Protein AF-A0A9D1GHK8-F1 (afdb_monomer_lite)

pLDDT: mean 85.35, std 11.63, range [37.16, 97.06]

Secondary structure (DSSP, 8-state):
-HHHHHHHHHHHHHHHHHHHHTT-HHHHHHHHHHSS---S-HHHHHHHTT--GGGTS-------HHHHHHHHHHHHH-TT-HHHHHHHHHHHHHHHHHHHHHHTS--

Organism: NCBI:txid2840724

Foldseek 3Di:
DVVVLVVVLVVLVVQLVVCVVVVPVVSVVVSVVVNPDDDPPQLVVCVVVVHDSVVVDDPLDDDCPVVLVVLVVVCVVPVPPVVSVVVNVVVVVVVVVSVVVVVVVVD

Structure (mmCIF, N/CA/C/O backbone):
data_AF-A0A9D1GHK8-F1
#
_entry.id   AF-A0A9D1GHK8-F1
#
loop_
_atom_site.group_PDB
_atom_site.id
_atom_site.type_symbol
_atom_site.label_atom_id
_atom_site.label_alt_id
_atom_site.label_comp_id
_atom_site.label_asym_id
_atom_site.label_entity_id
_atom_site.label_seq_id
_atom_site.pdbx_PDB_ins_code
_atom_site.Cartn_x
_atom_site.Cartn_y
_atom_site.Cartn_z
_atom_site.occupancy
_atom_site.B_iso_or_equiv
_atom_site.auth_seq_id
_atom_site.auth_comp_id
_atom_site.auth_asym_id
_atom_site.auth_atom_id
_atom_site.pdbx_PDB_model_num
ATOM 1 N N . MET A 1 1 ? 1.253 0.632 -2.074 1.00 53.22 1 MET A N 1
ATOM 2 C CA . MET A 1 1 ? 2.217 1.308 -2.969 1.00 53.22 1 MET A CA 1
ATOM 3 C C . MET A 1 1 ? 3.578 0.608 -2.968 1.00 53.22 1 MET A C 1
ATOM 5 O O . MET A 1 1 ? 4.074 0.335 -4.051 1.00 53.22 1 MET A O 1
ATOM 9 N N . ASP A 1 2 ? 4.131 0.205 -1.816 1.00 59.84 2 ASP A N 1
ATOM 10 C CA . ASP A 1 2 ? 5.473 -0.425 -1.745 1.00 59.84 2 ASP A CA 1
ATOM 11 C C . ASP A 1 2 ? 5.615 -1.783 -2.453 1.00 59.84 2 ASP A C 1
ATOM 13 O O . ASP A 1 2 ? 6.690 -2.109 -2.956 1.00 59.84 2 ASP A O 1
ATOM 17 N N . ALA A 1 3 ? 4.535 -2.569 -2.542 1.00 62.56 3 ALA A N 1
ATOM 18 C CA . ALA A 1 3 ? 4.585 -3.929 -3.086 1.00 62.56 3 ALA A CA 1
ATOM 19 C C . ALA A 1 3 ? 5.047 -3.999 -4.556 1.00 62.56 3 ALA A C 1
ATOM 21 O O . ALA A 1 3 ? 5.722 -4.952 -4.935 1.00 62.56 3 ALA A O 1
ATOM 22 N N . PHE A 1 4 ? 4.732 -2.985 -5.373 1.00 67.50 4 PHE A N 1
ATOM 23 C CA . PHE A 1 4 ? 5.105 -2.939 -6.796 1.00 67.50 4 PHE A CA 1
ATOM 24 C C . PHE A 1 4 ? 6.369 -2.125 -7.065 1.00 67.50 4 PHE A C 1
ATOM 26 O O . PHE A 1 4 ? 6.977 -2.268 -8.124 1.00 67.50 4 PHE A O 1
ATOM 33 N N . GLN A 1 5 ? 6.806 -1.311 -6.104 1.00 74.81 5 GLN A N 1
ATOM 34 C CA . GLN A 1 5 ? 7.965 -0.446 -6.278 1.00 74.81 5 GLN A CA 1
ATOM 35 C C . GLN A 1 5 ? 9.266 -1.252 -6.327 1.00 74.81 5 GLN A C 1
ATOM 37 O O . GLN A 1 5 ? 10.102 -1.012 -7.197 1.00 74.81 5 GLN A O 1
ATOM 42 N N . ALA A 1 6 ? 9.435 -2.226 -5.428 1.00 79.38 6 ALA A N 1
ATOM 43 C CA . ALA A 1 6 ? 10.642 -3.048 -5.394 1.00 79.38 6 ALA A CA 1
ATOM 44 C C . ALA A 1 6 ? 10.800 -3.936 -6.650 1.00 79.38 6 ALA A C 1
ATOM 46 O O . ALA A 1 6 ? 11.870 -3.882 -7.262 1.00 79.38 6 ALA A O 1
ATOM 47 N N . PRO A 1 7 ? 9.767 -4.675 -7.114 1.00 81.50 7 PRO A N 1
ATOM 48 C CA . PRO A 1 7 ? 9.854 -5.440 -8.359 1.00 81.50 7 PRO A CA 1
ATOM 49 C C . PRO A 1 7 ? 10.082 -4.560 -9.594 1.00 81.50 7 PRO A C 1
ATOM 51 O O . PRO A 1 7 ? 10.917 -4.889 -10.431 1.00 81.50 7 PRO A O 1
ATOM 54 N N . TYR A 1 8 ? 9.395 -3.417 -9.696 1.00 82.69 8 TYR A N 1
ATOM 55 C CA . TYR A 1 8 ? 9.573 -2.477 -10.808 1.00 82.69 8 TYR A CA 1
ATOM 56 C C . TYR A 1 8 ? 11.008 -1.940 -10.880 1.00 82.69 8 TYR A C 1
ATOM 58 O O . TYR A 1 8 ? 11.635 -1.968 -11.941 1.00 82.69 8 TYR A O 1
ATOM 66 N N . LYS A 1 9 ? 11.568 -1.522 -9.738 1.00 86.81 9 LYS A N 1
ATOM 67 C CA . LYS A 1 9 ? 12.958 -1.055 -9.657 1.00 86.81 9 LYS A CA 1
ATOM 68 C C . LYS A 1 9 ? 13.948 -2.153 -10.023 1.00 86.81 9 LYS A C 1
ATOM 70 O O . LYS A 1 9 ? 14.888 -1.880 -10.761 1.00 86.81 9 LYS A O 1
ATOM 75 N N . ALA A 1 10 ? 13.720 -3.386 -9.572 1.00 89.19 10 ALA A N 1
ATOM 76 C CA . ALA A 1 10 ? 14.562 -4.520 -9.943 1.00 89.19 10 ALA A CA 1
ATOM 77 C C . ALA A 1 10 ? 14.579 -4.743 -11.466 1.00 89.19 10 ALA A C 1
ATOM 79 O O . ALA A 1 10 ? 15.652 -4.863 -12.050 1.00 89.19 10 ALA A O 1
ATOM 80 N N . VAL A 1 11 ? 13.411 -4.703 -12.121 1.00 89.38 11 VAL A N 1
ATOM 81 C CA . VAL A 1 11 ? 13.303 -4.832 -13.585 1.00 89.38 11 VAL A CA 1
ATOM 82 C C . VAL A 1 11 ? 14.064 -3.714 -14.302 1.00 89.38 11 VAL A C 1
ATOM 84 O O . VAL A 1 11 ? 14.819 -3.993 -15.233 1.00 89.38 11 VAL A O 1
ATOM 87 N N . LEU A 1 12 ? 13.919 -2.461 -13.859 1.00 90.81 12 LEU A N 1
ATOM 88 C CA . LEU A 1 12 ? 14.650 -1.332 -14.438 1.00 90.81 12 LEU A CA 1
ATOM 89 C C . LEU A 1 12 ? 16.171 -1.454 -14.262 1.00 90.81 12 LEU A C 1
ATOM 91 O O . LEU A 1 12 ? 16.907 -1.162 -15.204 1.00 90.81 12 LEU A O 1
ATOM 95 N N . ILE A 1 13 ? 16.646 -1.914 -13.099 1.00 92.44 13 ILE A N 1
ATOM 96 C CA . ILE A 1 13 ? 18.077 -2.168 -12.856 1.00 92.44 13 ILE A CA 1
ATOM 97 C C . ILE A 1 13 ? 18.595 -3.213 -13.847 1.00 92.44 13 ILE A C 1
ATOM 99 O O . ILE A 1 13 ? 19.572 -2.955 -14.545 1.00 92.44 13 ILE A O 1
ATOM 103 N N . THR A 1 14 ? 17.906 -4.349 -13.983 1.00 93.19 14 THR A N 1
ATOM 104 C CA . THR A 1 14 ? 18.305 -5.408 -14.922 1.00 93.19 14 THR A CA 1
ATOM 105 C C . THR A 1 14 ? 18.315 -4.918 -16.375 1.00 93.19 14 THR A C 1
ATOM 107 O O . THR A 1 14 ? 19.236 -5.227 -17.133 1.00 93.19 14 THR A O 1
ATOM 110 N N . LEU A 1 15 ? 17.325 -4.111 -16.773 1.00 92.94 15 LEU A N 1
ATOM 111 C CA . LEU A 1 15 ? 17.279 -3.477 -18.097 1.00 92.94 15 LEU A CA 1
ATOM 112 C C . LEU A 1 15 ? 18.467 -2.540 -18.327 1.00 92.94 15 LEU A C 1
ATOM 114 O O . LEU A 1 15 ? 19.061 -2.557 -19.405 1.00 92.94 15 LEU A O 1
ATOM 118 N N . TYR A 1 16 ? 18.834 -1.748 -17.321 1.00 93.69 16 TYR A N 1
ATOM 119 C CA . TYR A 1 16 ? 19.983 -0.854 -17.395 1.00 93.69 16 TYR A CA 1
ATOM 120 C C . TYR A 1 16 ? 21.301 -1.622 -17.520 1.00 93.69 16 TYR A C 1
ATOM 122 O O . TYR A 1 16 ? 22.124 -1.288 -18.370 1.00 93.69 16 TYR A O 1
ATOM 130 N N . GLU A 1 17 ? 21.496 -2.665 -16.712 1.00 93.69 17 GLU A N 1
ATOM 131 C CA . GLU A 1 17 ? 22.690 -3.516 -16.752 1.00 93.69 17 GLU A CA 1
ATOM 132 C C . GLU A 1 17 ? 22.844 -4.199 -18.114 1.00 93.69 17 GLU A C 1
ATOM 134 O O . GLU A 1 17 ? 23.923 -4.175 -18.709 1.00 93.69 17 GLU A O 1
ATOM 139 N N . SER A 1 18 ? 21.748 -4.737 -18.655 1.00 94.00 18 SER A N 1
ATOM 140 C CA . SER A 1 18 ? 21.730 -5.327 -19.993 1.00 94.00 18 SER A CA 1
ATOM 141 C C . SER A 1 18 ? 22.035 -4.288 -21.078 1.00 94.00 18 SER A C 1
ATOM 143 O O . SER A 1 18 ? 22.842 -4.536 -21.976 1.00 94.00 18 SER A O 1
ATOM 145 N N . ALA A 1 19 ? 21.442 -3.095 -20.995 1.00 93.25 19 ALA A N 1
ATOM 146 C CA . ALA A 1 19 ? 21.701 -2.017 -21.945 1.00 93.25 19 ALA A CA 1
ATOM 147 C C . ALA A 1 19 ? 23.156 -1.529 -21.886 1.00 93.25 19 ALA A C 1
ATOM 149 O O . ALA A 1 19 ? 23.747 -1.259 -22.930 1.00 93.25 19 ALA A O 1
ATOM 150 N N . PHE A 1 20 ? 23.749 -1.477 -20.692 1.00 93.25 20 PHE A N 1
ATOM 151 C CA . PHE A 1 20 ? 25.151 -1.124 -20.491 1.00 93.25 20 PHE A CA 1
ATOM 152 C C . PHE A 1 20 ? 26.094 -2.136 -21.152 1.00 93.25 20 PHE A C 1
ATOM 154 O O . PHE A 1 20 ? 26.988 -1.735 -21.895 1.00 93.25 20 PHE A O 1
ATOM 161 N N . GLN A 1 21 ? 25.857 -3.438 -20.956 1.00 93.25 21 GLN A N 1
ATOM 162 C CA . GLN A 1 21 ? 26.644 -4.502 -21.594 1.00 93.25 21 GLN A CA 1
ATOM 163 C C . GLN A 1 21 ? 26.561 -4.456 -23.126 1.00 93.25 21 GLN A C 1
ATOM 165 O O . GLN A 1 21 ? 27.551 -4.700 -23.809 1.00 93.25 21 GLN A O 1
ATOM 170 N N . ASN A 1 22 ? 25.390 -4.106 -23.660 1.00 91.19 22 ASN A N 1
ATOM 171 C CA . ASN A 1 22 ? 25.143 -4.021 -25.099 1.00 91.19 22 ASN A CA 1
ATOM 172 C C . ASN A 1 22 ? 25.476 -2.643 -25.710 1.00 91.19 22 ASN A C 1
ATOM 174 O O . ASN A 1 22 ? 25.270 -2.440 -26.905 1.00 91.19 22 ASN A O 1
ATOM 178 N N . GLY A 1 23 ? 25.950 -1.673 -24.918 1.00 91.19 23 GLY A N 1
ATOM 179 C CA . GLY A 1 23 ? 26.253 -0.314 -25.384 1.00 91.19 23 GLY A CA 1
ATOM 180 C C . GLY A 1 23 ? 25.032 0.515 -25.814 1.00 91.19 23 GLY A C 1
ATOM 181 O O . GLY A 1 23 ? 25.184 1.523 -26.506 1.00 91.19 23 GLY A O 1
ATOM 182 N N . ASN A 1 24 ? 23.817 0.125 -25.418 1.00 93.00 24 ASN A N 1
ATOM 183 C CA . ASN A 1 24 ? 22.577 0.790 -25.812 1.00 93.00 24 ASN A CA 1
ATOM 184 C C . ASN A 1 24 ? 22.290 2.019 -24.932 1.00 93.00 24 ASN A C 1
ATOM 186 O O . ASN A 1 24 ? 21.537 1.967 -23.957 1.00 93.00 24 ASN A O 1
ATOM 190 N N . GLN A 1 25 ? 22.876 3.153 -25.319 1.00 92.19 25 GLN A N 1
ATOM 191 C CA . GLN A 1 25 ? 22.732 4.433 -24.615 1.00 92.19 25 GLN A CA 1
ATOM 192 C C . GLN A 1 25 ? 21.282 4.937 -24.550 1.00 92.19 25 GLN A C 1
ATOM 194 O O . GLN A 1 25 ? 20.913 5.601 -23.584 1.00 92.19 25 GLN A O 1
ATOM 199 N N . SER A 1 26 ? 20.447 4.610 -25.544 1.00 93.06 26 SER A N 1
ATOM 200 C CA . SER A 1 26 ? 19.044 5.038 -25.569 1.00 93.06 26 SER A CA 1
ATOM 201 C C . SER A 1 26 ? 18.254 4.402 -24.428 1.00 93.06 26 SER A C 1
ATOM 203 O O . SER A 1 26 ? 17.602 5.114 -23.669 1.00 93.06 26 SER A O 1
ATOM 205 N N . VAL A 1 27 ? 18.382 3.085 -24.241 1.00 89.75 27 VAL A N 1
ATOM 206 C CA . VAL A 1 27 ? 17.708 2.379 -23.141 1.00 89.75 27 VAL A CA 1
ATOM 207 C C . VAL A 1 27 ? 18.263 2.827 -21.789 1.00 89.75 27 VAL A C 1
ATOM 209 O O . VAL A 1 27 ? 17.497 3.036 -20.852 1.00 89.75 27 VAL A O 1
ATOM 212 N N . MET A 1 28 ? 19.577 3.056 -21.687 1.00 90.69 28 MET A N 1
ATOM 213 C CA . MET A 1 28 ? 20.189 3.583 -20.463 1.00 90.69 28 MET A CA 1
ATOM 214 C C . MET A 1 28 ? 19.622 4.952 -20.061 1.00 90.69 28 MET A C 1
ATOM 216 O O . MET A 1 28 ? 19.363 5.180 -18.878 1.00 90.69 28 MET A O 1
ATOM 220 N N . ALA A 1 29 ? 19.436 5.860 -21.025 1.00 92.50 29 ALA A N 1
ATOM 221 C CA . ALA A 1 29 ? 18.836 7.170 -20.785 1.00 92.50 29 ALA A CA 1
ATOM 222 C C . ALA A 1 29 ? 17.367 7.036 -20.360 1.00 92.50 29 ALA A C 1
ATOM 224 O O . ALA A 1 29 ? 16.986 7.570 -19.320 1.00 92.50 29 ALA A O 1
ATOM 225 N N . SER A 1 30 ? 16.578 6.230 -21.079 1.00 91.06 30 SER A N 1
ATOM 226 C CA . SER A 1 30 ? 15.168 6.001 -20.747 1.00 91.06 30 SER A CA 1
ATOM 227 C C . SER A 1 30 ? 14.978 5.395 -19.357 1.00 91.06 30 SER A C 1
ATOM 229 O O . SER A 1 30 ? 14.072 5.804 -18.634 1.00 91.06 30 SER A O 1
ATOM 231 N N . VAL A 1 31 ? 15.831 4.458 -18.930 1.00 89.62 31 VAL A N 1
ATOM 232 C CA . VAL A 1 31 ? 15.744 3.908 -17.570 1.00 89.62 31 VAL A CA 1
ATOM 233 C C . VAL A 1 31 ? 16.034 4.983 -16.521 1.00 89.62 31 VAL A C 1
ATOM 235 O O . VAL A 1 31 ? 15.281 5.094 -15.556 1.00 89.62 31 VAL A O 1
ATOM 238 N N . LYS A 1 32 ? 17.079 5.801 -16.709 1.00 89.00 32 LYS A N 1
ATOM 239 C CA . LYS A 1 32 ? 17.419 6.892 -15.777 1.00 89.00 32 LYS A CA 1
ATOM 240 C C . LYS A 1 32 ? 16.295 7.914 -15.645 1.00 89.00 32 LYS A C 1
ATOM 242 O O . LYS A 1 32 ? 16.016 8.357 -14.538 1.00 89.00 32 LYS A O 1
ATOM 247 N N . GLU A 1 33 ? 15.644 8.253 -16.753 1.00 89.19 33 GLU A N 1
ATOM 248 C CA . GLU A 1 33 ? 14.502 9.168 -16.756 1.00 89.19 33 GLU A CA 1
ATOM 249 C C . GLU A 1 33 ? 13.308 8.602 -15.977 1.00 89.19 33 GLU A C 1
ATOM 251 O O . GLU A 1 33 ? 12.611 9.367 -15.323 1.00 89.19 33 GLU A O 1
ATOM 256 N N . ASN A 1 34 ? 13.095 7.279 -15.987 1.00 85.75 34 ASN A N 1
ATOM 257 C CA . ASN A 1 34 ? 11.896 6.633 -15.435 1.00 85.75 34 ASN A CA 1
ATOM 258 C C . ASN A 1 34 ? 12.091 5.935 -14.072 1.00 85.75 34 ASN A C 1
ATOM 260 O O . ASN A 1 34 ? 11.143 5.333 -13.560 1.00 85.75 34 ASN A O 1
ATOM 264 N N . PHE A 1 35 ? 13.290 5.989 -13.481 1.00 83.56 35 PHE A N 1
ATOM 265 C CA . PHE A 1 35 ? 13.645 5.177 -12.309 1.00 83.56 35 PHE A CA 1
ATOM 266 C C . PHE A 1 35 ? 12.884 5.548 -11.027 1.00 83.56 35 PHE A C 1
ATOM 268 O O . PHE A 1 35 ? 12.427 4.667 -10.299 1.00 83.56 35 PHE A O 1
ATOM 275 N N . ASP A 1 36 ? 12.722 6.847 -10.774 1.00 81.69 36 ASP A N 1
ATOM 276 C CA . ASP A 1 36 ? 12.078 7.384 -9.566 1.00 81.69 36 ASP A CA 1
ATOM 277 C C . ASP A 1 36 ? 10.919 8.339 -9.898 1.00 81.69 36 ASP A C 1
ATOM 279 O O . ASP A 1 36 ? 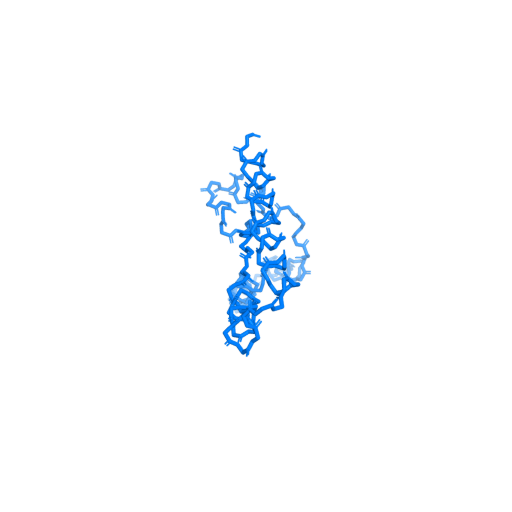10.572 9.218 -9.108 1.00 81.69 36 ASP A O 1
ATOM 283 N N . ILE A 1 37 ? 10.282 8.172 -11.063 1.00 80.75 37 ILE A N 1
ATOM 284 C CA . ILE A 1 37 ? 9.077 8.944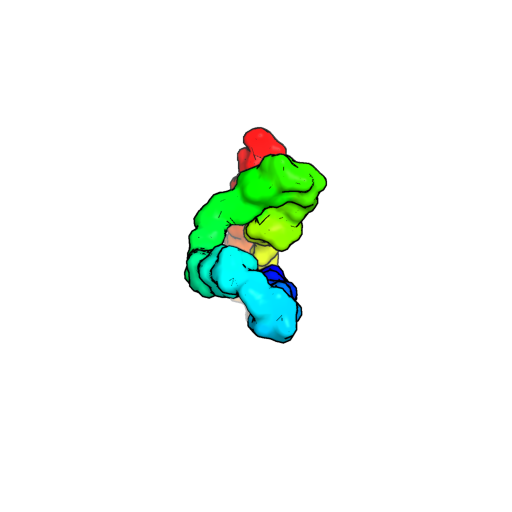 -11.384 1.00 80.75 37 ILE A CA 1
ATOM 285 C C . ILE A 1 37 ? 7.933 8.499 -10.456 1.00 80.75 37 ILE A C 1
ATOM 287 O O . ILE A 1 37 ? 7.573 7.318 -10.449 1.00 80.75 37 ILE A O 1
ATOM 291 N N . PRO A 1 38 ? 7.309 9.423 -9.702 1.00 70.19 38 PRO A N 1
ATOM 292 C CA . PRO A 1 38 ? 6.101 9.115 -8.955 1.00 70.19 38 PRO A CA 1
ATOM 293 C C . PRO A 1 38 ? 4.926 8.954 -9.926 1.00 70.19 38 PRO A C 1
ATOM 295 O O . PRO A 1 38 ? 4.565 9.878 -10.656 1.00 70.19 38 PRO A O 1
ATOM 298 N N . PHE A 1 39 ? 4.301 7.778 -9.930 1.00 71.56 39 PHE A N 1
ATOM 299 C CA . PHE A 1 39 ? 3.095 7.538 -10.718 1.00 71.56 39 PHE A CA 1
ATOM 300 C C . PHE A 1 39 ? 1.859 7.970 -9.931 1.00 71.56 39 PHE A C 1
ATOM 302 O O . PHE A 1 39 ? 1.429 7.284 -9.008 1.00 71.56 39 PHE A O 1
ATOM 309 N N . THR A 1 40 ? 1.259 9.093 -10.316 1.00 73.38 40 THR A N 1
ATOM 310 C CA . THR A 1 40 ? -0.011 9.561 -9.738 1.00 73.38 40 THR A CA 1
ATOM 311 C C . THR A 1 40 ? -1.234 8.877 -10.353 1.00 73.38 40 THR A C 1
ATOM 313 O O . THR A 1 40 ? -2.267 8.794 -9.699 1.00 73.38 40 THR A O 1
ATOM 316 N N . ASN A 1 41 ? -1.122 8.339 -11.573 1.00 82.56 41 ASN A N 1
ATOM 317 C CA . ASN A 1 41 ? -2.235 7.755 -12.330 1.00 82.56 41 ASN A CA 1
ATOM 318 C C . ASN A 1 41 ? -2.022 6.277 -12.710 1.00 82.56 41 ASN A C 1
ATOM 320 O O . ASN A 1 41 ? -2.346 5.839 -13.814 1.00 82.56 41 ASN A O 1
ATOM 324 N N . LEU A 1 42 ? -1.443 5.490 -11.801 1.00 81.62 42 LEU A N 1
ATOM 325 C CA . LEU A 1 42 ? -1.043 4.110 -12.088 1.00 81.62 42 LEU A CA 1
ATOM 326 C C . LEU A 1 42 ? -2.226 3.212 -12.501 1.00 81.62 42 LEU A C 1
ATOM 328 O O . LEU A 1 42 ? -2.086 2.434 -13.439 1.00 81.62 42 LEU A O 1
ATOM 332 N N . ALA A 1 43 ? -3.399 3.383 -11.884 1.00 83.62 43 ALA A N 1
ATOM 333 C CA . ALA A 1 43 ? -4.611 2.642 -12.246 1.00 83.62 43 ALA A CA 1
ATOM 334 C C . ALA A 1 43 ? -5.044 2.891 -13.703 1.00 83.62 43 ALA A C 1
ATOM 336 O O . ALA A 1 43 ? -5.315 1.952 -14.445 1.00 83.62 43 ALA A O 1
ATOM 337 N N . GLU A 1 44 ? -5.027 4.146 -14.163 1.00 86.75 44 GLU A N 1
ATOM 338 C CA . GLU A 1 44 ? -5.349 4.480 -15.559 1.00 86.75 44 GLU A CA 1
ATOM 339 C C . GLU A 1 44 ? -4.361 3.862 -16.548 1.00 86.75 44 GLU A C 1
ATOM 341 O O . GLU A 1 44 ? -4.758 3.417 -17.623 1.00 86.75 44 GLU A O 1
ATOM 346 N N . ARG A 1 45 ? -3.076 3.812 -16.182 1.00 86.06 45 ARG A N 1
ATOM 347 C CA . ARG A 1 45 ? -2.037 3.181 -17.004 1.00 86.06 45 ARG A CA 1
ATOM 348 C C . ARG A 1 45 ? -2.213 1.670 -17.083 1.00 86.06 45 ARG A C 1
ATOM 350 O O . ARG A 1 45 ? -2.007 1.100 -18.145 1.00 86.06 45 ARG A O 1
ATOM 357 N N . PHE A 1 46 ? -2.605 1.022 -15.989 1.00 87.31 46 PHE A N 1
ATOM 358 C CA . PHE A 1 46 ? -2.932 -0.402 -16.016 1.00 87.31 46 PHE A CA 1
ATOM 359 C C . PHE A 1 46 ? -4.110 -0.656 -16.960 1.00 87.31 46 PHE A C 1
ATOM 361 O O . PHE A 1 46 ? -3.980 -1.470 -17.872 1.00 87.31 46 PHE A O 1
ATOM 368 N N . ARG A 1 47 ? -5.182 0.143 -16.856 1.00 87.25 47 ARG A N 1
ATOM 369 C CA . ARG A 1 47 ? -6.327 0.067 -17.777 1.00 87.25 47 ARG A CA 1
ATOM 370 C C . ARG A 1 47 ? -5.937 0.280 -19.239 1.00 87.25 47 ARG A C 1
ATOM 372 O O . ARG A 1 47 ? -6.364 -0.489 -20.094 1.00 87.25 47 ARG A O 1
ATOM 379 N N . SER A 1 48 ? -5.114 1.286 -19.545 1.00 89.94 48 SER A N 1
ATOM 380 C CA . SER A 1 48 ? -4.701 1.565 -20.930 1.00 89.94 48 SER A CA 1
ATOM 381 C C . SER A 1 48 ? -3.797 0.482 -21.523 1.00 89.94 48 SER A C 1
ATOM 383 O O . SER A 1 48 ? -3.778 0.300 -22.739 1.00 89.94 48 SER A O 1
ATOM 385 N N . LEU A 1 49 ? -3.083 -0.257 -20.672 1.00 88.25 49 LEU A N 1
ATOM 386 C CA . LEU A 1 49 ? -2.241 -1.392 -21.048 1.00 88.25 49 LEU A CA 1
ATOM 387 C C . LEU A 1 49 ? -2.991 -2.737 -21.030 1.00 88.25 49 LEU A C 1
ATOM 389 O O . LEU A 1 49 ? -2.385 -3.762 -21.335 1.00 88.25 49 LEU A O 1
ATOM 393 N N . GLY A 1 50 ? -4.282 -2.756 -20.677 1.00 87.56 50 GLY A N 1
ATOM 394 C CA . GLY A 1 50 ? -5.065 -3.990 -20.536 1.00 87.56 50 GLY A CA 1
ATOM 395 C C . GLY A 1 50 ? -4.640 -4.865 -19.349 1.00 87.56 50 GLY A C 1
ATOM 396 O O . GLY A 1 50 ? -4.876 -6.071 -19.360 1.00 87.56 50 GLY A O 1
ATOM 397 N N . LEU A 1 51 ? -3.985 -4.273 -18.349 1.00 86.69 51 LEU A N 1
ATOM 398 C CA . LEU A 1 51 ? -3.588 -4.917 -17.099 1.00 86.69 51 LEU A CA 1
ATOM 399 C C . LEU A 1 51 ? -4.673 -4.727 -16.031 1.00 86.69 51 LEU A C 1
ATOM 401 O O . LEU A 1 51 ? -5.430 -3.759 -16.068 1.00 86.69 51 LEU A O 1
ATOM 405 N N . ASP A 1 52 ? -4.702 -5.633 -15.055 1.00 84.62 52 ASP A N 1
ATOM 406 C CA . ASP A 1 52 ? -5.616 -5.567 -13.910 1.00 84.62 52 ASP A CA 1
ATOM 407 C C . ASP A 1 52 ? -5.253 -4.402 -12.974 1.00 84.62 52 ASP A C 1
ATOM 409 O O . ASP A 1 52 ? -4.273 -4.460 -12.225 1.00 84.62 52 ASP A O 1
ATOM 413 N N . ASP A 1 53 ? -6.040 -3.329 -13.026 1.00 83.75 53 ASP A N 1
ATOM 414 C CA . ASP A 1 53 ? -5.825 -2.114 -12.247 1.00 83.75 53 ASP A CA 1
ATOM 415 C C . ASP A 1 53 ? -6.147 -2.284 -10.757 1.00 83.75 53 ASP A C 1
ATOM 417 O O . ASP A 1 53 ? -5.629 -1.516 -9.942 1.00 83.75 53 ASP A O 1
ATOM 421 N N . SER A 1 54 ? -6.892 -3.324 -10.364 1.00 82.06 54 SER A N 1
AT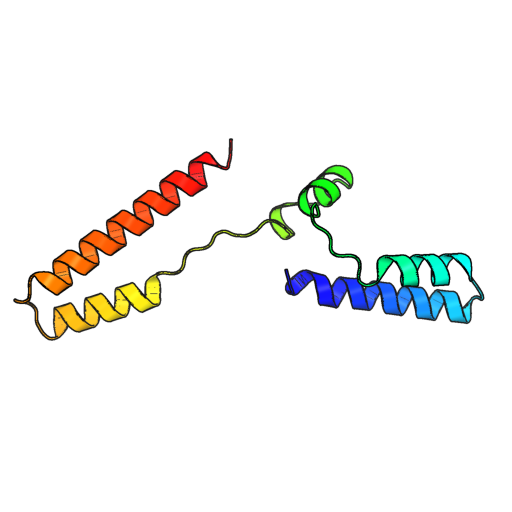OM 422 C CA . SER A 1 54 ? -7.175 -3.622 -8.953 1.00 82.06 54 SER A CA 1
ATOM 423 C C . SER A 1 54 ? -5.903 -3.877 -8.135 1.00 82.06 54 SER A C 1
ATOM 425 O O . SER A 1 54 ? -5.862 -3.594 -6.938 1.00 82.06 54 SER A O 1
ATOM 427 N N . LEU A 1 55 ? -4.826 -4.320 -8.794 1.00 80.25 55 LEU A N 1
ATOM 428 C CA . LEU A 1 55 ? -3.513 -4.540 -8.188 1.00 80.25 55 LEU A CA 1
ATOM 429 C C . LEU A 1 55 ? -2.878 -3.253 -7.651 1.00 80.25 55 LEU A C 1
ATOM 431 O O . LEU A 1 55 ? -2.110 -3.288 -6.690 1.00 80.25 55 LEU A O 1
ATOM 435 N N . VAL A 1 56 ? -3.173 -2.115 -8.277 1.00 77.12 56 VAL A N 1
ATOM 436 C CA . VAL A 1 56 ? -2.574 -0.814 -7.940 1.00 77.12 56 VAL A CA 1
ATOM 437 C C . VAL A 1 56 ? -3.564 0.146 -7.293 1.00 77.12 56 VAL A C 1
ATOM 439 O O . VAL A 1 56 ? -3.167 1.215 -6.821 1.00 77.12 56 VAL A O 1
ATOM 442 N N . MET A 1 57 ? -4.835 -0.244 -7.235 1.00 79.50 57 MET A N 1
ATOM 443 C CA . MET A 1 57 ? -5.865 0.473 -6.505 1.00 79.50 57 MET A CA 1
ATOM 444 C C . MET A 1 57 ? -5.684 0.283 -4.990 1.00 79.50 57 MET A C 1
ATOM 446 O O . MET A 1 57 ? -5.292 -0.789 -4.521 1.00 79.50 57 MET A O 1
ATOM 450 N N . PRO A 1 58 ? -5.945 1.324 -4.183 1.00 71.81 58 PRO A N 1
ATOM 451 C CA . PRO A 1 58 ? -6.024 1.164 -2.739 1.00 71.81 58 PRO A CA 1
ATOM 452 C C . PRO A 1 58 ? -7.115 0.146 -2.392 1.00 71.81 58 PRO A C 1
ATOM 454 O O . PRO A 1 58 ? -8.237 0.233 -2.875 1.00 71.81 58 PRO A O 1
ATOM 457 N N . SER A 1 59 ? -6.795 -0.805 -1.515 1.00 70.50 59 SER A N 1
ATOM 458 C CA . SER A 1 59 ? -7.727 -1.870 -1.128 1.00 70.50 59 SER A CA 1
ATOM 459 C C . SER A 1 59 ? -8.841 -1.401 -0.185 1.00 70.50 59 SER A C 1
ATOM 461 O O . SER A 1 59 ? -9.747 -2.175 0.103 1.00 70.50 59 SER A O 1
ATOM 463 N N . PHE A 1 60 ? -8.741 -0.171 0.341 1.00 72.25 60 PHE A N 1
ATOM 464 C CA . PHE A 1 60 ? -9.633 0.435 1.342 1.00 72.25 60 PHE A CA 1
ATOM 465 C C . PHE A 1 60 ? -10.037 -0.504 2.500 1.00 72.25 60 PHE A C 1
ATOM 467 O O . PHE A 1 60 ? -11.062 -0.312 3.148 1.00 72.25 60 PHE A O 1
ATOM 474 N N . VAL A 1 61 ? -9.214 -1.514 2.812 1.00 75.56 61 VAL A N 1
ATOM 475 C CA . VAL A 1 61 ? -9.525 -2.481 3.867 1.00 75.56 61 VAL A CA 1
ATOM 476 C C . VAL A 1 61 ? -9.393 -1.797 5.221 1.00 75.56 61 VAL A C 1
ATOM 478 O O . VAL A 1 61 ? -8.292 -1.490 5.680 1.00 75.56 61 VAL A O 1
ATOM 481 N N . VAL A 1 62 ? -10.527 -1.598 5.887 1.00 79.75 62 VAL A N 1
ATOM 482 C CA . VAL A 1 62 ? -10.575 -1.093 7.258 1.00 79.75 62 VAL A CA 1
A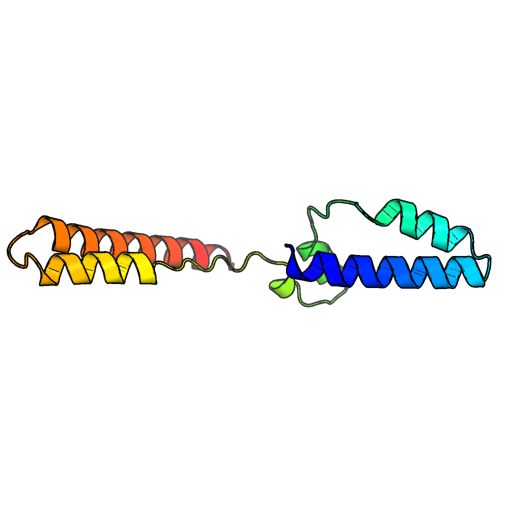TOM 483 C C . VAL A 1 62 ? -10.586 -2.275 8.222 1.00 79.75 62 VAL A C 1
ATOM 485 O O . VAL A 1 62 ? -11.556 -3.026 8.297 1.00 79.75 62 VAL A O 1
ATOM 488 N N . ASN A 1 63 ? -9.502 -2.441 8.982 1.00 85.56 63 ASN A N 1
ATOM 489 C CA . ASN A 1 63 ? -9.406 -3.467 10.018 1.00 85.56 63 ASN A CA 1
ATOM 490 C C . ASN A 1 63 ? -9.664 -2.863 11.405 1.00 85.56 63 ASN A C 1
ATOM 492 O O . ASN A 1 63 ? -8.797 -2.202 11.976 1.00 85.56 63 ASN A O 1
ATOM 496 N N . VAL A 1 64 ? -10.845 -3.137 11.963 1.00 89.69 64 VAL A N 1
ATOM 497 C CA . VAL A 1 64 ? -11.224 -2.736 13.330 1.00 89.69 64 VAL A CA 1
ATOM 498 C C . VAL A 1 64 ? -11.089 -3.863 14.360 1.00 89.69 64 VAL A C 1
ATOM 500 O O . VAL A 1 64 ? -11.409 -3.653 15.528 1.00 89.69 64 VAL A O 1
ATOM 503 N N . GLY A 1 65 ? -10.603 -5.047 13.970 1.00 91.38 65 GLY A N 1
ATOM 504 C CA . GLY A 1 65 ? -10.630 -6.250 14.811 1.00 91.38 65 GLY A CA 1
ATOM 505 C C . GLY A 1 65 ? -9.909 -6.073 16.148 1.00 91.38 65 GLY A C 1
ATOM 506 O O . GLY A 1 65 ? -10.442 -6.428 17.196 1.00 91.38 65 GLY A O 1
ATOM 507 N N . SER A 1 66 ? -8.738 -5.430 16.140 1.00 93.50 66 SER A N 1
ATOM 508 C CA . SER A 1 66 ? -7.979 -5.142 17.364 1.00 93.50 66 SER A CA 1
ATOM 509 C C . SER A 1 66 ? -8.715 -4.197 18.319 1.00 93.50 66 SER A C 1
ATOM 511 O O . SER A 1 66 ? -8.585 -4.326 19.535 1.00 93.50 66 SER A O 1
ATOM 513 N N . LEU A 1 67 ? -9.473 -3.231 17.791 1.00 93.81 67 LEU A N 1
ATOM 514 C CA . LEU A 1 67 ? -10.261 -2.305 18.606 1.00 93.81 67 LEU A CA 1
ATOM 515 C C . LEU A 1 67 ? -11.521 -2.992 19.139 1.00 93.81 67 LEU A C 1
ATOM 517 O O . LEU A 1 67 ? -11.830 -2.865 20.320 1.00 93.81 67 LEU A O 1
ATOM 521 N N . GLN A 1 68 ? -12.197 -3.769 18.294 1.00 94.56 68 GLN A N 1
ATOM 522 C CA . GLN A 1 68 ? -13.372 -4.549 18.669 1.00 94.56 68 GLN A CA 1
ATOM 523 C C . GLN A 1 68 ? -13.050 -5.546 19.791 1.00 94.56 68 GLN A C 1
ATOM 525 O O . GLN A 1 68 ? -13.792 -5.620 20.767 1.00 94.56 68 GLN A O 1
ATOM 530 N N . ALA A 1 69 ? -11.906 -6.235 19.713 1.00 95.88 69 ALA A N 1
ATOM 531 C CA . ALA A 1 69 ? -11.430 -7.122 20.774 1.00 95.88 69 ALA A CA 1
ATOM 532 C C . ALA A 1 69 ? -11.206 -6.373 22.099 1.00 95.88 69 ALA A C 1
ATOM 534 O O . ALA A 1 69 ? -11.699 -6.802 23.136 1.00 95.88 69 ALA A O 1
ATOM 535 N N . LYS A 1 70 ? -10.550 -5.203 22.069 1.00 96.19 70 LYS A N 1
ATOM 536 C CA . LYS A 1 70 ? -10.330 -4.383 23.276 1.00 96.19 70 LYS A CA 1
ATOM 537 C C . LYS A 1 70 ? -11.631 -3.912 23.925 1.00 96.19 70 LYS A C 1
ATOM 539 O O . LYS A 1 70 ? -11.727 -3.898 25.149 1.00 96.19 70 LYS A O 1
ATOM 544 N N . ILE A 1 71 ? -12.614 -3.507 23.120 1.00 94.94 71 ILE A N 1
ATOM 545 C CA . ILE A 1 71 ? -13.937 -3.118 23.624 1.00 94.94 71 ILE A CA 1
ATOM 546 C C . ILE A 1 71 ? -14.601 -4.328 24.284 1.00 94.94 71 ILE A C 1
ATOM 548 O O . ILE A 1 71 ? -15.104 -4.208 25.399 1.00 94.94 71 ILE A O 1
ATOM 552 N N . GLN A 1 72 ? -14.540 -5.500 23.647 1.00 95.25 72 GLN A N 1
ATOM 553 C CA . GLN A 1 72 ? -15.115 -6.726 24.193 1.00 95.25 72 GLN A CA 1
ATOM 554 C C . GLN A 1 72 ? -14.457 -7.143 25.516 1.00 95.25 72 GLN A C 1
ATOM 556 O O . GLN A 1 72 ? -15.166 -7.488 26.460 1.00 95.25 72 GLN A O 1
ATOM 561 N N . ASP A 1 73 ? -13.130 -7.050 25.619 1.00 97.06 73 ASP A N 1
ATOM 562 C CA . ASP A 1 73 ? -12.398 -7.310 26.862 1.00 97.06 73 ASP A CA 1
ATOM 563 C C . ASP A 1 73 ? -12.842 -6.358 27.982 1.00 97.06 73 ASP A C 1
ATOM 565 O O . ASP A 1 73 ? -12.973 -6.764 29.137 1.00 97.06 73 ASP A O 1
ATOM 569 N N . GLN A 1 74 ? -13.097 -5.086 27.660 1.00 95.12 74 GLN A N 1
ATOM 570 C CA . GLN A 1 74 ? -13.548 -4.105 28.646 1.00 95.12 74 GLN A CA 1
ATOM 571 C C . GLN A 1 74 ? -15.008 -4.333 29.071 1.00 95.12 74 GLN A C 1
ATOM 573 O O . GLN A 1 74 ? -15.326 -4.161 30.246 1.00 95.12 74 GLN A O 1
ATOM 578 N N . ILE A 1 75 ? -15.874 -4.787 28.156 1.00 95.50 75 ILE A N 1
ATOM 579 C CA . ILE A 1 75 ? -17.238 -5.238 28.481 1.00 95.50 75 ILE A CA 1
ATOM 580 C C . ILE A 1 75 ? -17.195 -6.436 29.436 1.00 95.50 75 ILE A C 1
ATOM 582 O O . ILE A 1 75 ? -17.978 -6.491 30.377 1.00 95.50 75 ILE A O 1
ATOM 586 N N . GLN A 1 76 ? -16.288 -7.393 29.215 1.00 95.31 76 GLN A N 1
ATOM 587 C CA . GLN A 1 76 ? -16.151 -8.561 30.092 1.00 95.31 76 GLN A CA 1
ATOM 588 C C . GLN A 1 76 ? -15.654 -8.188 31.494 1.00 95.31 76 GLN A C 1
ATOM 590 O O . GLN A 1 76 ? -16.093 -8.794 32.468 1.00 95.31 76 GLN A O 1
ATOM 595 N N . LYS A 1 77 ? -14.749 -7.205 31.599 1.00 95.81 77 LYS A N 1
ATOM 596 C CA . LYS A 1 77 ? -14.233 -6.718 32.887 1.00 95.81 77 LYS A CA 1
ATOM 597 C C . LYS A 1 77 ? -15.293 -5.979 33.697 1.00 95.81 77 LYS A C 1
ATOM 599 O O . LYS A 1 77 ? -15.430 -6.262 34.879 1.00 95.81 77 LYS A O 1
ATOM 604 N N . ASP A 1 78 ? -16.044 -5.085 33.053 1.00 94.06 78 ASP A N 1
ATOM 605 C CA . ASP A 1 78 ? -17.071 -4.263 33.700 1.00 94.06 78 ASP A CA 1
ATOM 606 C C . ASP A 1 78 ? -18.390 -4.302 32.900 1.00 94.06 78 ASP A C 1
ATOM 608 O O . ASP A 1 78 ? -18.678 -3.375 32.130 1.00 94.06 78 ASP A O 1
ATOM 612 N N . PRO A 1 79 ? -19.216 -5.357 33.071 1.00 90.81 79 PRO A N 1
ATOM 613 C CA . PRO A 1 79 ? -20.429 -5.560 32.272 1.00 90.81 79 PRO A CA 1
ATOM 614 C C . PRO A 1 79 ? -21.512 -4.505 32.501 1.00 90.81 79 PRO A C 1
ATOM 616 O O . PRO A 1 79 ? -22.292 -4.218 31.592 1.00 90.81 79 PRO A O 1
ATOM 619 N N . GLU A 1 80 ? -21.558 -3.925 33.703 1.00 93.75 80 GLU A N 1
ATOM 620 C CA . GLU A 1 80 ? -22.546 -2.912 34.094 1.00 93.75 80 GLU A CA 1
ATOM 621 C C . GLU A 1 80 ? -22.233 -1.524 33.519 1.00 93.75 80 GLU A C 1
ATOM 623 O O . GLU A 1 80 ? -23.090 -0.637 33.502 1.00 93.75 80 GLU A O 1
ATOM 628 N N . LEU A 1 81 ? -2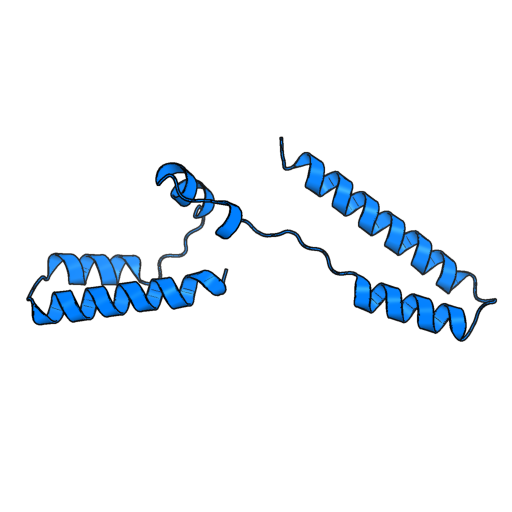1.011 -1.315 33.013 1.00 93.94 81 LEU A N 1
ATOM 629 C CA . LEU A 1 81 ? -20.605 -0.029 32.474 1.00 93.94 81 LEU A CA 1
ATOM 630 C C . LEU A 1 81 ? -21.166 0.156 31.057 1.00 93.94 81 LEU A C 1
ATOM 632 O O . LEU A 1 81 ? -20.565 -0.246 30.059 1.00 93.94 81 LEU A O 1
ATOM 636 N N . ALA A 1 82 ? -22.307 0.843 30.970 1.00 92.19 82 ALA A N 1
ATOM 637 C CA . ALA A 1 82 ? -23.006 1.142 29.716 1.00 92.19 82 ALA A CA 1
ATOM 638 C C . ALA A 1 82 ? -22.109 1.794 28.643 1.00 92.19 82 ALA A C 1
ATOM 640 O O . ALA A 1 82 ? -22.320 1.592 27.449 1.00 92.19 82 ALA A O 1
ATOM 641 N N . TYR A 1 83 ? -21.074 2.537 29.052 1.00 92.44 83 TYR A N 1
ATOM 642 C CA . TYR A 1 83 ? -20.113 3.159 28.140 1.00 92.44 83 TYR A CA 1
ATOM 643 C C . TYR A 1 83 ? -19.421 2.149 27.206 1.00 92.44 83 TYR A C 1
ATOM 645 O O . TYR A 1 83 ? -19.255 2.433 26.021 1.00 92.44 83 TYR A O 1
ATOM 653 N N . ASN A 1 84 ? -19.074 0.952 27.691 1.00 91.81 84 ASN A N 1
ATOM 654 C CA . ASN A 1 84 ? -18.387 -0.050 26.871 1.00 91.81 84 ASN A CA 1
ATOM 655 C C . ASN A 1 84 ? -19.307 -0.613 25.776 1.00 91.81 84 ASN A C 1
ATOM 657 O O . ASN A 1 84 ? -18.885 -0.787 24.633 1.00 91.81 84 ASN A O 1
ATOM 661 N N . HIS A 1 85 ? -20.584 -0.819 26.106 1.00 93.31 85 HIS A N 1
ATOM 662 C CA . HIS A 1 85 ? -21.612 -1.239 25.149 1.00 93.31 85 HIS A CA 1
ATOM 663 C C . HIS A 1 85 ? -21.906 -0.145 24.118 1.00 93.31 85 HIS A C 1
ATOM 665 O O . HIS A 1 85 ? -22.008 -0.427 22.925 1.00 93.31 85 HIS A O 1
ATOM 671 N N . ASN A 1 86 ? -21.955 1.117 24.553 1.00 95.50 86 ASN A N 1
ATOM 672 C CA . ASN A 1 86 ? -22.117 2.260 23.653 1.00 95.50 86 ASN A CA 1
ATOM 673 C C . ASN A 1 86 ? -20.946 2.378 22.668 1.00 95.50 86 ASN A C 1
ATOM 675 O O . ASN A 1 86 ? -21.166 2.639 21.487 1.00 95.50 86 ASN A O 1
ATOM 679 N N . ASN A 1 87 ? -19.712 2.132 23.120 1.00 94.00 87 ASN A N 1
ATOM 680 C CA . ASN A 1 87 ? -18.540 2.106 22.245 1.00 94.00 87 ASN A CA 1
ATOM 681 C C . ASN A 1 87 ? -18.624 0.990 21.195 1.00 94.00 87 ASN A C 1
ATOM 683 O O . ASN A 1 87 ? 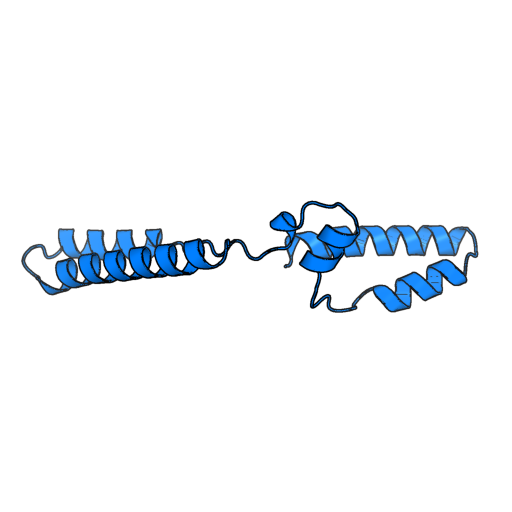-18.250 1.216 20.045 1.00 94.00 87 ASN A O 1
ATOM 687 N N . ALA A 1 88 ? -19.128 -0.193 21.563 1.00 94.12 88 ALA A N 1
ATOM 688 C CA . ALA A 1 88 ? -19.335 -1.291 20.619 1.00 94.12 88 ALA A CA 1
ATOM 689 C C . ALA A 1 88 ? -20.351 -0.910 19.529 1.00 94.12 88 ALA A C 1
ATOM 691 O O . ALA A 1 88 ? -20.055 -1.048 18.342 1.00 94.12 88 ALA A O 1
ATOM 692 N N . ALA A 1 89 ? -21.504 -0.358 19.924 1.00 95.69 89 ALA A N 1
ATOM 693 C CA . ALA A 1 89 ? -22.534 0.100 18.990 1.00 95.69 89 ALA A CA 1
ATOM 694 C C . ALA A 1 89 ? -22.033 1.240 18.085 1.00 95.69 89 ALA A C 1
ATOM 696 O O . ALA A 1 89 ? -22.318 1.274 16.889 1.00 95.69 89 ALA A O 1
ATOM 697 N N . PHE A 1 90 ? -21.243 2.163 18.637 1.00 95.69 90 PHE A N 1
ATOM 698 C CA . PHE A 1 90 ? -20.641 3.249 17.872 1.00 95.69 90 PHE A CA 1
ATOM 699 C C . PHE A 1 90 ? -19.647 2.735 16.824 1.00 95.69 90 PHE A C 1
ATOM 701 O O . PHE A 1 90 ? -19.712 3.139 15.663 1.00 95.69 90 PHE A O 1
ATOM 708 N N . LEU A 1 91 ? -18.766 1.803 17.203 1.00 94.31 91 LEU A N 1
ATOM 709 C CA . LEU A 1 91 ? -17.826 1.182 16.271 1.00 94.31 91 LEU A CA 1
ATOM 710 C C . LEU A 1 91 ? -18.557 0.419 15.156 1.00 94.31 91 LEU A C 1
ATOM 712 O O . LEU A 1 91 ? -18.161 0.507 13.996 1.00 94.31 91 LEU A O 1
ATOM 716 N N . GLU A 1 92 ? -19.638 -0.289 15.485 1.00 93.56 92 GLU A N 1
ATOM 717 C CA . GLU A 1 92 ? -20.473 -0.977 14.498 1.00 93.56 92 GLU A CA 1
ATOM 718 C C . GLU A 1 92 ? -21.079 0.001 13.478 1.00 93.56 92 GLU A C 1
ATOM 720 O O . GLU A 1 92 ? -21.059 -0.267 12.274 1.00 93.56 92 GLU A O 1
ATOM 725 N N . ASN A 1 93 ? -21.569 1.156 13.938 1.00 94.62 93 ASN A N 1
ATOM 726 C CA . ASN A 1 93 ? -22.109 2.195 13.062 1.00 94.62 93 ASN A CA 1
ATOM 727 C C . ASN A 1 93 ? -21.038 2.773 12.129 1.00 94.62 93 ASN A C 1
ATOM 729 O O . ASN A 1 93 ? -21.287 2.879 10.930 1.00 94.62 93 ASN A O 1
ATOM 733 N N . ILE A 1 94 ? -19.829 3.045 12.635 1.00 91.44 94 ILE A N 1
ATOM 734 C CA . ILE A 1 94 ? -18.703 3.493 11.800 1.00 91.44 94 ILE A CA 1
ATOM 735 C C . ILE A 1 94 ? -18.399 2.467 10.704 1.00 91.44 94 ILE A C 1
ATOM 737 O O . ILE A 1 94 ? -18.275 2.826 9.536 1.00 91.44 94 ILE A O 1
ATOM 741 N N . VAL A 1 95 ? -18.302 1.178 11.045 1.00 89.25 95 VAL A N 1
ATOM 742 C CA . VAL A 1 95 ? -18.014 0.128 10.053 1.00 89.25 95 VAL A CA 1
ATOM 743 C C . VAL A 1 95 ? -19.111 0.058 8.987 1.00 89.25 95 VAL A C 1
ATOM 745 O O . VAL A 1 95 ? -18.809 -0.095 7.803 1.00 89.25 95 VAL A O 1
ATOM 748 N N . LYS A 1 96 ? -20.384 0.197 9.379 1.00 89.44 96 LYS A N 1
ATOM 749 C CA . LYS A 1 96 ? -21.510 0.253 8.434 1.00 89.44 96 LYS A CA 1
ATOM 750 C C . LYS A 1 96 ? -21.404 1.455 7.496 1.00 89.44 96 LYS A C 1
ATOM 752 O O . LYS A 1 96 ? -21.558 1.276 6.291 1.00 89.44 96 LYS A O 1
ATOM 757 N N . GLU A 1 97 ? -21.109 2.641 8.019 1.00 89.94 97 GLU A N 1
ATOM 758 C CA . GLU A 1 97 ? -20.950 3.858 7.216 1.00 89.94 97 GLU A CA 1
ATOM 759 C C . GLU A 1 97 ? -19.788 3.747 6.228 1.00 89.94 97 GLU A C 1
ATOM 761 O O . GLU A 1 97 ? -19.973 4.019 5.043 1.00 89.94 97 GLU A O 1
ATOM 766 N N . ILE A 1 98 ? -18.622 3.268 6.672 1.00 86.50 98 ILE A N 1
ATOM 767 C CA . ILE A 1 98 ? -17.464 3.054 5.792 1.00 86.50 98 ILE A CA 1
ATOM 768 C C . ILE A 1 98 ? -17.841 2.080 4.667 1.00 86.50 98 ILE A C 1
ATOM 770 O O . ILE A 1 98 ? -17.586 2.367 3.501 1.00 86.50 98 ILE A O 1
ATOM 774 N N . ASN A 1 99 ? -18.513 0.967 4.977 1.00 83.12 99 ASN A N 1
ATOM 775 C CA . ASN A 1 99 ? -18.949 0.007 3.959 1.00 83.12 99 ASN A CA 1
ATOM 776 C C . ASN A 1 99 ? -19.958 0.599 2.961 1.00 83.12 99 ASN A C 1
ATOM 778 O O . ASN A 1 99 ? -19.925 0.242 1.784 1.00 83.12 99 ASN A O 1
ATOM 782 N N . LEU A 1 100 ? -20.853 1.488 3.403 1.00 85.38 100 LEU A N 1
ATOM 783 C CA . LEU A 1 100 ? -21.793 2.186 2.520 1.00 85.38 100 LEU A CA 1
ATOM 784 C C . LEU A 1 100 ? -21.076 3.175 1.598 1.00 85.38 100 LEU A C 1
ATOM 786 O O . LEU A 1 100 ? -21.372 3.215 0.407 1.00 85.38 100 LEU A O 1
ATOM 790 N N . VAL A 1 101 ? -20.124 3.943 2.133 1.00 82.44 101 VAL A N 1
ATOM 791 C CA . VAL A 1 101 ? -19.317 4.877 1.341 1.00 82.44 101 VAL A CA 1
ATOM 792 C C . VAL A 1 101 ? -18.498 4.112 0.307 1.00 82.44 101 VAL A C 1
ATOM 794 O O . VAL A 1 101 ? -18.548 4.467 -0.863 1.00 82.44 101 VAL A O 1
ATOM 797 N N . MET A 1 102 ? -17.817 3.033 0.704 1.00 73.94 102 MET A N 1
ATOM 798 C CA . MET A 1 102 ? -16.981 2.243 -0.206 1.00 73.94 102 MET A CA 1
ATOM 799 C C . MET A 1 102 ? -17.788 1.594 -1.338 1.00 73.94 102 MET A C 1
ATOM 801 O O . MET A 1 102 ? -17.366 1.668 -2.483 1.00 73.94 102 MET A O 1
ATOM 805 N N . ARG A 1 103 ? -18.985 1.054 -1.064 1.00 62.22 103 ARG A N 1
ATOM 806 C CA . ARG A 1 103 ? -19.858 0.471 -2.106 1.00 62.22 103 ARG A CA 1
ATOM 807 C C . ARG A 1 103 ? -20.366 1.477 -3.140 1.00 62.22 103 ARG A C 1
ATOM 809 O O . ARG A 1 103 ? -20.713 1.077 -4.244 1.00 62.22 103 ARG A O 1
ATOM 816 N N . ASN A 1 104 ? -20.441 2.761 -2.793 1.00 54.94 104 ASN A N 1
ATOM 817 C CA . ASN A 1 104 ? -20.860 3.814 -3.722 1.00 54.94 104 ASN A CA 1
ATOM 818 C C . ASN A 1 104 ? -19.708 4.337 -4.598 1.00 54.94 104 ASN A C 1
ATOM 820 O O . ASN A 1 104 ? -19.956 5.159 -5.475 1.00 54.94 104 ASN A O 1
ATOM 824 N N . VAL A 1 105 ? -18.465 3.901 -4.359 1.00 51.50 105 VAL A N 1
ATOM 825 C CA . VAL A 1 105 ? -17.299 4.239 -5.197 1.00 51.50 105 VAL A CA 1
ATOM 826 C C . VAL A 1 105 ? -17.167 3.272 -6.387 1.00 51.50 105 VAL A C 1
ATOM 828 O O . VAL A 1 105 ? -16.486 3.594 -7.355 1.00 51.50 105 VAL A O 1
ATOM 831 N N . ASP A 1 106 ? -17.865 2.133 -6.355 1.00 44.44 106 ASP A N 1
ATOM 832 C CA . ASP A 1 106 ? -17.818 1.077 -7.378 1.00 44.44 106 ASP A CA 1
ATOM 833 C C . ASP A 1 106 ? -18.832 1.266 -8.543 1.00 44.44 106 ASP A C 1
ATOM 835 O O . ASP A 1 106 ? -19.153 0.292 -9.230 1.00 44.44 106 ASP A O 1
ATOM 839 N N . VAL A 1 107 ? -19.362 2.483 -8.773 1.00 37.16 107 VAL A N 1
ATOM 840 C CA . VAL A 1 107 ? -20.329 2.802 -9.859 1.00 37.16 107 VAL A CA 1
ATOM 841 C C . VAL A 1 107 ? -19.779 3.831 -10.838 1.00 37.16 107 VAL A C 1
ATOM 843 O O . VAL A 1 107 ? -19.353 4.914 -10.378 1.00 37.16 107 VAL A O 1
#

Radius of gyration: 23.72 Å; chains: 1; bounding box: 50×18×60 Å

Sequence (107 aa):
MDAFQAPYKAVLITLYESAFQNGNQSVMASVKENFDIPFTNLAERFRSLGLDDSLVMPSFVVNVGSLQAKIQDQIQKDPELAYNHNNAAFLENIVKEINLVMRNVDV